Protein 3MDF (pdb70)

B-factor: mean 27.11, std 11.3, range [12.32, 91.03]

Sequence (166 aa):
MATTKRVLYVGGLAEEVDDKVLHAAFIPFGDITDIQIPLDYETEKHRGFAFVEFELAEDAAAAIDNMNESELFGRTIRVNLAKMATTKRVLYVGGLAEEVDDKVLHAAFIPFGDITDIQIPLDYETEKHRGFAFVEFELAEDAAAAIDNMNESELFGRTIRVNLAK

CATH classification: 3.30.70.330

Solvent-accessible surface area: 9531 Å² total; per-residue (Å²): 196,109,35,46,85,81,25,0,1,0,0,4,8,1,98,100,2,63,73,157,40,0,77,70,24,0,83,99,48,17,90,26,68,60,36,111,32,42,111,33,190,143,75,153,103,33,121,10,11,0,26,0,46,0,90,88,46,127,26,0,49,40,0,35,116,98,25,50,114,30,135,25,106,62,126,58,0,32,2,24,29,3,64,242,109,83,112,84,71,45,0,1,0,0,0,8,11,129,91,1,65,73,153,49,0,76,70,20,0,81,99,48,18,101,31,68,75,39,96,35,32,88,45,206,148,76,130,95,33,129,14,10,0,22,0,47,0,91,91,22,129,26,0,57,39,0,35,126,92,28,58,122,29,133,27,126,63,65,53,0,31,8,25,30,3,99

InterPro domains:
  IPR000504 RNA recognition motif domain [PF00076] (8-78)
  IPR000504 RNA recognition motif domain [PS50102] (6-84)
  IPR000504 RNA recognition motif domain [SM00360] (7-80)
  IPR002130 Cyclophilin-type peptidyl-prolyl cis-trans isomerase domain [PF00160] (143-298)
  IPR002130 Cyclophilin-type peptidyl-prolyl cis-trans isomerase domain [PR00153] (160-175)
  IPR002130 Cyclophilin-type peptidyl-prolyl cis-trans isomerase domain [PR00153] (189-201)
  IPR002130 Cyclophilin-type peptidyl-prolyl cis-trans isomerase domain [PR00153] (232-247)
  IPR002130 Cyclophilin-type peptidyl-prolyl cis-trans isomerase domain [PR00153] (247-259)
  IPR002130 Cyclophilin-type peptidyl-prolyl cis-trans isomerase domain [PR00153] (260-275)
  IPR002130 Cyclophilin-type peptidyl-prolyl cis-trans isomerase domain [PS50072] (143-299)
  IPR012677 Nucleotide-binding alpha-beta plait domain superfamily [G3DSA:3.30.70.330] (1-130)
  IPR016304 Peptidyl-prolyl cis-trans isomerase E [PIRSF001475] (1-300)
  IPR020892 Cyclophilin-type peptidyl-prolyl cis-trans isomerase, conserved site [PS00170] (184-201)
  IPR029000 Cyclophilin-like domain superfamily [G3DSA:2.40.100.10] (131-301)
  IPR029000 Cyclophilin-like domain superfamily [SSF50891] (135-300)
  IPR034168 Peptidyl-prolyl cis-trans isomerase E, RNA recognition motif [cd12347] (8-82)
  IPR035979 RNA-binding domain superfamily [SSF54928] (4-88)

GO terms:
  GO:0008143 poly(A) binding (F, IDA)
  GO:0005634 nucleus (C, IDA)
  GO:0003729 mRNA binding (F, IDA)
  GO:0003755 peptidyl-prolyl cis-trans isomerase activity (F, IDA)
  GO:0071007 U2-type catalytic step 2 spliceosome (C, IDA)
  GO:0071013 catalytic step 2 spliceosome (C, IDA)
  GO:0000398 mRNA splicing, via spliceosome (P, IDA)
  GO:0005634 nucleus (C, EXP)
  GO:0003755 peptidyl-prolyl cis-trans isomerase activity (F, EXP)
  GO:0000398 mRNA splicing, via spliceosome (P, IC)
  GO:0045070 positive regulation of viral genome replication (P, IMP)
  GO:0016018 cyclosporin A binding (F, TAS)
  GO:1904813 ficolin-1-rich granule lumen (C, TAS)
  GO:0034774 secretory granule lumen (C, TAS)
  GO:0005576 extracellular region (C, TAS)
  GO:0005654 nucleoplasm (C, TAS)
  GO:0005515 protein binding (F, IPI)
  GO:0016607 nuclear speck (C, IDA)
  GO:0003723 RNA binding (F, TAS)
  GO:0003755 peptidyl-prolyl cis-trans isomerase activity (F, TAS)

Structure (mmCIF, N/CA/C/O backbone):
data_3MDF
#
_entry.id   3MDF
#
_cell.length_a   85.840
_cell.length_b   40.520
_cell.length_c   65.660
_cell.angle_alpha   90.00
_cell.angle_beta   127.06
_cell.angle_gamma   90.00
#
_symmetry.space_group_name_H-M   'C 1 2 1'
#
loop_
_entity.id
_entity.type
_entity.pdbx_description
1 polymer 'Peptidyl-prolyl cis-trans isomerase E'
2 water water
#
loop_
_atom_site.group_PDB
_atom_site.id
_atom_site.type_symbol
_atom_site.label_atom_id
_atom_site.label_alt_id
_atom_site.label_comp_id
_atom_site.label_asym_id
_atom_site.label_entity_id
_atom_site.label_seq_id
_atom_site.pdbx_PDB_ins_code
_atom_site.Cartn_x
_atom_site.Cartn_y
_atom_site.Cartn_z
_atom_site.occupancy
_atom_site.B_iso_or_equiv
_atom_site.auth_seq_id
_atom_site.auth_comp_id
_atom_site.auth_asym_id
_atom_site.auth_atom_id
_atom_site.pdbx_PDB_model_num
ATOM 1 N N . MET A 1 3 ? 30.089 -20.277 3.194 1.00 34.38 1 MET A N 1
ATOM 2 C CA . MET A 1 3 ? 28.626 -20.017 3.328 1.00 35.60 1 MET A CA 1
ATOM 3 C C . MET A 1 3 ? 28.308 -18.710 2.607 1.00 33.22 1 MET A C 1
ATOM 4 O O . MET A 1 3 ? 28.968 -17.700 2.844 1.00 34.83 1 MET A O 1
ATOM 9 N N . ALA A 1 4 ? 27.301 -18.730 1.737 1.00 30.78 2 ALA A N 1
ATOM 10 C CA . ALA A 1 4 ? 26.926 -17.547 0.956 1.00 27.68 2 ALA A CA 1
ATOM 11 C C . ALA A 1 4 ? 25.633 -16.834 1.360 1.00 26.98 2 ALA A C 1
ATOM 12 O O . ALA A 1 4 ? 25.172 -15.932 0.656 1.00 25.12 2 ALA A O 1
ATOM 14 N N . THR A 1 5 ? 25.043 -17.227 2.484 1.00 25.25 3 THR A N 1
ATOM 15 C CA . THR A 1 5 ? 23.809 -16.581 2.936 1.00 25.96 3 THR A CA 1
ATOM 16 C C . THR A 1 5 ? 24.102 -15.145 3.385 1.00 25.14 3 THR A C 1
ATOM 17 O O . THR A 1 5 ? 25.064 -14.894 4.115 1.00 23.91 3 THR A O 1
ATOM 21 N N . THR A 1 6 ? 23.266 -14.211 2.942 1.00 23.99 4 THR A N 1
ATOM 22 C CA . THR A 1 6 ? 23.444 -12.799 3.274 1.00 23.25 4 THR A CA 1
ATOM 23 C C . THR A 1 6 ? 23.303 -12.463 4.754 1.00 22.46 4 THR A C 1
ATOM 24 O O . THR A 1 6 ? 22.528 -13.090 5.475 1.00 21.70 4 THR A O 1
ATOM 28 N N . LYS A 1 7 ? 24.055 -11.456 5.186 1.00 20.05 5 LYS A N 1
ATOM 29 C CA . LYS A 1 7 ? 24.033 -10.984 6.564 1.00 21.00 5 LYS A CA 1
ATOM 30 C C . LYS A 1 7 ? 23.663 -9.499 6.532 1.00 19.43 5 LYS A C 1
ATOM 31 O O . LYS A 1 7 ? 23.874 -8.774 7.507 1.00 20.11 5 LYS A O 1
ATOM 37 N N . ARG A 1 8 ? 23.109 -9.062 5.406 1.00 15.95 6 ARG A N 1
ATOM 38 C CA . ARG A 1 8 ? 22.717 -7.662 5.209 1.00 17.06 6 ARG A CA 1
ATOM 39 C C . ARG A 1 8 ? 21.234 -7.405 5.470 1.00 15.99 6 ARG A C 1
ATOM 40 O O . ARG A 1 8 ? 20.817 -6.254 5.589 1.00 14.87 6 ARG A O 1
ATOM 48 N N . VAL A 1 9 ? 20.438 -8.468 5.551 1.00 15.08 7 VAL A N 1
ATOM 49 C CA . VAL A 1 9 ? 18.997 -8.314 5.765 1.00 15.15 7 VAL A CA 1
ATOM 50 C C . VAL A 1 9 ? 18.583 -8.544 7.216 1.00 14.61 7 VAL A C 1
ATOM 51 O O . VAL A 1 9 ? 18.916 -9.566 7.819 1.00 14.60 7 VAL A O 1
ATOM 55 N N . LEU A 1 10 ? 17.838 -7.588 7.764 1.00 15.11 8 LEU A N 1
ATOM 56 C CA . LEU A 1 10 ? 17.381 -7.669 9.144 1.00 14.92 8 LEU A CA 1
ATOM 57 C C . LEU A 1 10 ? 15.869 -7.813 9.268 1.00 15.98 8 LEU A C 1
ATOM 58 O O . LEU A 1 10 ? 15.115 -7.297 8.448 1.00 16.63 8 LEU A O 1
ATOM 63 N N . TYR A 1 11 ? 15.434 -8.526 10.299 1.00 16.13 9 TYR A N 1
ATOM 64 C CA . TYR A 1 11 ? 14.011 -8.662 10.573 1.00 16.35 9 TYR A CA 1
ATOM 65 C C . TYR A 1 11 ? 13.767 -7.569 11.607 1.00 15.83 9 TYR A C 1
ATOM 66 O O . TYR A 1 11 ? 14.591 -7.370 12.499 1.00 17.27 9 TYR A O 1
ATOM 75 N N . VAL A 1 12 ? 12.661 -6.845 11.475 1.00 16.94 10 VAL A N 1
ATOM 76 C CA . VAL A 1 12 ? 12.327 -5.788 12.428 1.00 16.19 10 VAL A CA 1
ATOM 77 C C . VAL A 1 12 ? 10.871 -5.991 12.816 1.00 15.75 10 VAL A C 1
ATOM 78 O O . VAL A 1 12 ? 9.979 -5.829 11.988 1.00 15.90 10 VAL A O 1
ATOM 82 N N . GLY A 1 13 ? 10.632 -6.354 14.073 1.00 16.27 11 GLY A N 1
ATOM 83 C CA . GLY A 1 13 ? 9.269 -6.591 14.517 1.00 16.40 11 GLY A CA 1
ATOM 84 C C . GLY A 1 13 ? 8.807 -5.670 15.629 1.00 16.96 11 GLY A C 1
ATOM 85 O O . GLY A 1 13 ? 9.597 -4.905 16.180 1.00 18.51 11 GLY A O 1
ATOM 86 N N . GLY A 1 14 ? 7.519 -5.746 15.956 1.00 17.99 12 GLY A N 1
ATOM 87 C CA . GLY A 1 14 ? 6.963 -4.912 17.007 1.00 17.91 12 GLY A CA 1
ATOM 88 C C . GLY A 1 14 ? 6.706 -3.496 16.523 1.00 18.44 12 GLY A C 1
ATOM 89 O O . GLY A 1 14 ? 6.836 -2.540 17.287 1.00 19.24 12 GLY A O 1
ATOM 90 N N . LEU A 1 15 ? 6.332 -3.360 15.254 1.00 17.40 13 LEU A N 1
ATOM 91 C CA . LEU A 1 15 ? 6.074 -2.047 14.673 1.00 17.02 13 LEU A CA 1
ATOM 92 C C . LEU A 1 15 ? 4.662 -1.541 14.915 1.00 16.65 13 LEU A C 1
ATOM 93 O O . LEU A 1 15 ? 3.684 -2.218 14.606 1.00 16.34 13 LEU A O 1
ATOM 98 N N . ALA A 1 16 ? 4.569 -0.335 15.462 1.00 17.28 14 ALA A N 1
ATOM 99 C CA . ALA A 1 16 ? 3.286 0.290 15.723 1.00 18.59 14 ALA A CA 1
ATOM 100 C C . ALA A 1 16 ? 2.640 0.591 14.377 1.00 19.71 14 ALA A C 1
ATOM 101 O O . ALA A 1 16 ? 3.317 0.662 13.352 1.00 19.43 14 ALA A O 1
ATOM 103 N N . GLU A 1 17 ? 1.327 0.773 14.384 1.00 21.91 15 GLU A N 1
ATOM 104 C CA . GLU A 1 17 ? 0.583 1.057 13.164 1.00 23.42 15 GLU A CA 1
ATOM 105 C C . GLU A 1 17 ? 1.090 2.279 12.387 1.00 22.92 15 GLU A C 1
ATOM 106 O O . GLU A 1 17 ? 1.084 2.277 11.158 1.00 22.15 15 GLU A O 1
ATOM 112 N N . GLU A 1 18 ? 1.536 3.312 13.098 1.00 23.49 16 GLU A N 1
ATOM 113 C CA . GLU A 1 18 ? 2.013 4.537 12.450 1.00 25.02 16 GLU A CA 1
ATOM 114 C C . GLU A 1 18 ? 3.355 4.397 11.734 1.00 24.13 16 GLU A C 1
ATOM 115 O O . GLU A 1 18 ? 3.727 5.262 10.942 1.00 23.98 16 GLU A O 1
ATOM 121 N N . VAL A 1 19 ? 4.083 3.319 12.013 1.00 22.56 17 VAL A N 1
ATOM 122 C CA . VAL A 1 19 ? 5.379 3.107 11.376 1.00 21.86 17 VAL A CA 1
ATOM 123 C C . VAL A 1 19 ? 5.223 2.659 9.924 1.00 21.99 17 VAL A C 1
ATOM 124 O O . VAL A 1 19 ? 4.423 1.777 9.625 1.00 22.51 17 VAL A O 1
ATOM 128 N N . ASP A 1 20 ? 5.969 3.287 9.017 1.00 20.64 18 ASP A N 1
ATOM 129 C CA . ASP A 1 20 ? 5.926 2.908 7.604 1.00 20.04 18 ASP A CA 1
ATOM 130 C C . ASP A 1 20 ? 7.349 2.916 7.058 1.00 18.28 18 ASP A C 1
ATOM 131 O O . ASP A 1 20 ? 8.299 3.141 7.813 1.00 16.32 18 ASP A O 1
ATOM 136 N N . ASP A 1 21 ? 7.507 2.666 5.762 1.00 18.84 19 ASP A N 1
ATOM 137 C CA . ASP A 1 21 ? 8.848 2.612 5.161 1.00 20.48 19 ASP A CA 1
ATOM 138 C C . ASP A 1 21 ? 9.690 3.871 5.345 1.00 18.48 19 ASP A C 1
ATOM 139 O O . ASP A 1 21 ? 10.917 3.793 5.389 1.00 19.67 19 ASP A O 1
ATOM 144 N N . LYS A 1 22 ? 9.030 5.020 5.466 1.00 18.31 20 LYS A N 1
ATOM 145 C CA . LYS A 1 22 ? 9.726 6.293 5.662 1.00 18.89 20 LYS A CA 1
ATOM 146 C C . LYS A 1 22 ? 10.303 6.366 7.067 1.00 16.74 20 LYS A C 1
ATOM 147 O O . LYS A 1 22 ? 11.427 6.816 7.269 1.00 16.95 20 LYS A O 1
ATOM 153 N N . VAL A 1 23 ? 9.503 5.944 8.037 1.00 15.91 21 VAL A N 1
ATOM 154 C CA . VAL A 1 23 ? 9.920 5.936 9.432 1.00 15.75 21 VAL A CA 1
ATOM 155 C C . VAL A 1 23 ? 11.096 4.982 9.606 1.00 16.75 21 VAL A C 1
ATOM 156 O O . VAL A 1 23 ? 12.065 5.287 10.302 1.00 15.37 21 VAL A O 1
ATOM 160 N N . LEU A 1 24 ? 11.001 3.821 8.969 1.00 16.32 22 LEU A N 1
ATOM 161 C CA . LEU A 1 24 ? 12.065 2.831 9.063 1.00 16.43 22 LEU A CA 1
ATOM 162 C C . LEU A 1 24 ? 13.363 3.336 8.443 1.00 15.67 22 LEU A C 1
ATOM 163 O O . LEU A 1 24 ? 14.436 3.149 9.008 1.00 15.39 22 LEU A O 1
ATOM 168 N N . HIS A 1 25 ? 13.260 3.983 7.288 1.00 16.64 23 HIS A N 1
ATOM 169 C CA . HIS A 1 25 ? 14.436 4.516 6.607 1.00 17.38 23 HIS A CA 1
ATOM 170 C C . HIS A 1 25 ? 15.142 5.505 7.534 1.00 17.37 23 HIS A C 1
ATOM 171 O O . HIS A 1 25 ? 16.358 5.439 7.736 1.00 15.85 23 HIS A O 1
ATOM 178 N N . ALA A 1 26 ? 14.366 6.414 8.112 1.00 17.75 24 ALA A N 1
ATOM 179 C CA . ALA A 1 26 ? 14.911 7.427 9.010 1.00 17.19 24 ALA A CA 1
ATOM 180 C C . ALA A 1 26 ? 15.519 6.848 10.288 1.00 18.02 24 ALA A C 1
ATOM 181 O O . ALA A 1 26 ? 16.524 7.349 10.784 1.00 15.58 24 ALA A O 1
ATOM 183 N N . ALA A 1 27 ? 14.917 5.786 10.814 1.00 15.93 25 ALA A N 1
ATOM 184 C CA . ALA A 1 27 ? 15.405 5.181 12.047 1.00 17.40 25 ALA A CA 1
ATOM 185 C C . ALA A 1 27 ? 16.658 4.326 11.864 1.00 17.64 25 ALA A C 1
ATOM 186 O O . ALA A 1 27 ? 17.479 4.213 12.773 1.00 14.40 25 ALA A O 1
ATOM 188 N N . PHE A 1 28 ? 16.814 3.728 10.687 1.00 17.05 26 PHE A N 1
ATOM 189 C CA . PHE A 1 28 ? 17.979 2.887 10.451 1.00 17.51 26 PHE A CA 1
ATOM 190 C C . PHE A 1 28 ? 19.121 3.480 9.635 1.00 17.78 26 PHE A C 1
ATOM 191 O O . PHE A 1 28 ? 20.228 2.952 9.661 1.00 18.50 26 PHE A O 1
ATOM 199 N N . ILE A 1 29 ? 18.873 4.565 8.911 1.00 17.28 27 ILE A N 1
ATOM 200 C CA . ILE A 1 29 ? 19.940 5.159 8.105 1.00 17.94 27 ILE A CA 1
ATOM 201 C C . ILE A 1 29 ? 21.150 5.683 8.894 1.00 18.18 27 ILE A C 1
ATOM 202 O O . ILE A 1 29 ? 22.230 5.873 8.328 1.00 17.58 27 ILE A O 1
ATOM 207 N N . PRO A 1 30 ? 20.982 5.935 10.201 1.00 18.50 28 PRO A N 1
ATOM 208 C CA . PRO A 1 30 ? 22.136 6.427 10.955 1.00 18.39 28 PRO A CA 1
ATOM 209 C C . PRO A 1 30 ? 23.259 5.389 11.019 1.00 20.95 28 PRO A C 1
ATOM 210 O O . PRO A 1 30 ? 24.422 5.727 11.245 1.00 20.27 28 PRO A O 1
ATOM 214 N N . PHE A 1 31 ? 22.909 4.126 10.806 1.00 19.33 29 PHE A N 1
ATOM 215 C CA . PHE A 1 31 ? 23.884 3.043 10.861 1.00 20.45 29 PHE A CA 1
ATOM 216 C C . PHE A 1 31 ? 24.577 2.771 9.527 1.00 20.32 29 PHE A C 1
ATOM 217 O O . PHE A 1 31 ? 25.616 2.111 9.486 1.00 20.62 29 PHE A O 1
ATOM 225 N N . GLY A 1 32 ? 24.008 3.281 8.440 1.00 19.19 30 GLY A N 1
ATOM 226 C CA . GLY A 1 32 ? 24.611 3.074 7.136 1.00 18.31 30 GLY A CA 1
ATOM 227 C C . GLY A 1 32 ? 23.583 3.117 6.027 1.00 17.90 30 GLY A C 1
ATOM 228 O O . GLY A 1 32 ? 22.384 3.079 6.296 1.00 17.00 30 GLY A O 1
ATOM 229 N N . ASP A 1 33 ? 24.042 3.191 4.781 1.00 17.53 31 ASP A N 1
ATOM 230 C CA . ASP A 1 33 ? 23.121 3.235 3.653 1.00 18.07 31 ASP A CA 1
ATOM 231 C C . ASP A 1 33 ? 22.267 1.976 3.562 1.00 17.09 31 ASP A C 1
ATOM 232 O O . ASP A 1 33 ? 22.718 0.866 3.854 1.00 16.36 31 ASP A O 1
ATOM 237 N N . ILE A 1 34 ? 21.022 2.165 3.143 1.00 16.30 32 ILE A N 1
ATOM 238 C CA . ILE A 1 34 ? 20.069 1.072 3.028 1.00 17.16 32 ILE A CA 1
ATOM 239 C C . ILE A 1 34 ? 19.675 0.880 1.569 1.00 16.62 32 ILE A C 1
ATOM 240 O O . ILE A 1 34 ? 19.450 1.852 0.848 1.00 16.54 32 ILE A O 1
ATOM 245 N N . THR A 1 35 ? 19.603 -0.374 1.136 1.00 15.88 33 THR A N 1
ATOM 246 C CA . THR A 1 35 ? 19.252 -0.684 -0.245 1.00 19.11 33 THR A CA 1
ATOM 247 C C . THR A 1 35 ? 17.786 -1.048 -0.454 1.00 18.95 33 THR A C 1
ATOM 248 O O . THR A 1 35 ? 17.235 -0.813 -1.533 1.00 20.24 33 THR A O 1
ATOM 252 N N . ASP A 1 36 ? 17.148 -1.612 0.564 1.00 19.79 34 ASP A N 1
ATOM 253 C CA . ASP A 1 36 ? 15.747 -1.986 0.423 1.00 19.32 34 ASP A CA 1
ATOM 254 C C . ASP A 1 36 ? 14.988 -2.101 1.740 1.00 19.06 34 ASP A C 1
ATOM 255 O O . ASP A 1 36 ? 15.558 -2.414 2.783 1.00 17.71 34 ASP A O 1
ATOM 260 N N . ILE A 1 37 ? 13.691 -1.824 1.684 1.00 17.38 35 ILE A N 1
ATOM 261 C CA . ILE A 1 37 ? 12.833 -1.914 2.859 1.00 17.85 35 ILE A CA 1
ATOM 262 C C . ILE A 1 37 ? 11.518 -2.530 2.406 1.00 20.23 35 ILE A C 1
ATOM 263 O O . ILE A 1 37 ? 10.826 -1.973 1.568 1.00 20.53 35 ILE A O 1
ATOM 268 N N . GLN A 1 38 ? 11.187 -3.690 2.955 1.00 20.99 36 GLN A N 1
ATOM 269 C CA . GLN A 1 38 ? 9.956 -4.379 2.593 1.00 23.18 36 GLN A CA 1
ATOM 270 C C . GLN A 1 38 ? 9.008 -4.500 3.770 1.00 21.36 36 GLN A C 1
ATOM 271 O O . GLN A 1 38 ? 9.417 -4.914 4.847 1.00 22.51 36 GLN A O 1
ATOM 277 N N . ILE A 1 39 ? 7.741 -4.162 3.553 1.00 22.77 37 ILE A N 1
ATOM 278 C CA . ILE A 1 39 ? 6.742 -4.249 4.609 1.00 23.07 37 ILE A CA 1
ATOM 279 C C . ILE A 1 39 ? 5.529 -5.014 4.105 1.00 25.59 37 ILE A C 1
ATOM 280 O O . ILE A 1 39 ? 4.747 -4.493 3.300 1.00 26.97 37 ILE A O 1
ATOM 285 N N . PRO A 1 40 ? 5.362 -6.265 4.544 1.00 28.18 38 PRO A N 1
ATOM 286 C CA . PRO A 1 40 ? 4.210 -7.052 4.105 1.00 30.73 38 PRO A CA 1
ATOM 287 C C . PRO A 1 40 ? 2.909 -6.375 4.504 1.00 32.38 38 PRO A C 1
ATOM 288 O O . PRO A 1 40 ? 2.766 -5.893 5.631 1.00 33.22 38 PRO A O 1
ATOM 292 N N . LEU A 1 41 ? 1.953 -6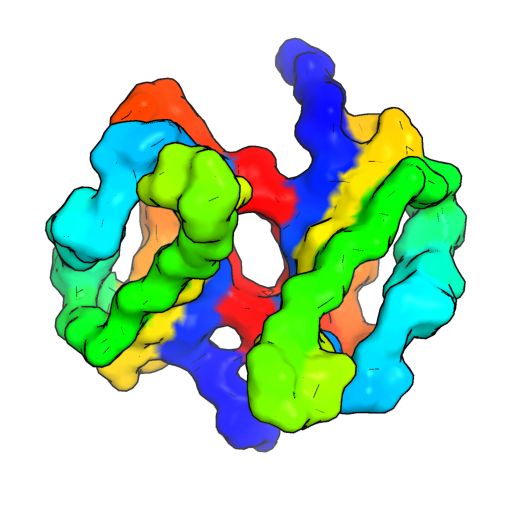.342 3.585 1.00 34.29 39 LEU A N 1
ATOM 293 C CA . LEU A 1 41 ? 0.685 -5.687 3.876 1.00 37.25 39 LEU A CA 1
ATOM 294 C C . LEU A 1 41 ? -0.499 -6.632 3.841 1.00 38.92 39 LEU A C 1
ATOM 295 O O . LEU A 1 41 ? -0.451 -7.684 3.217 1.00 37.93 39 LEU A O 1
ATOM 300 N N . ASP A 1 42 ? -1.567 -6.240 4.526 1.00 40.88 40 ASP A N 1
ATOM 301 C CA . ASP A 1 42 ? -2.816 -6.997 4.517 1.00 43.20 40 ASP A CA 1
ATOM 302 C C . ASP A 1 42 ? -3.717 -6.080 3.701 1.00 44.25 40 ASP A C 1
ATOM 303 O O . ASP A 1 42 ? -4.133 -5.025 4.183 1.00 44.58 40 ASP A O 1
ATOM 308 N N . TYR A 1 43 ? -4.001 -6.474 2.461 1.00 46.97 41 TYR A N 1
ATOM 309 C CA . TYR A 1 43 ? -4.815 -5.650 1.570 1.00 49.15 41 TYR A CA 1
ATOM 310 C C . TYR A 1 43 ? -6.269 -5.491 1.995 1.00 49.85 41 TYR A C 1
ATOM 311 O O . TYR A 1 43 ? -6.955 -4.594 1.505 1.00 50.39 41 TYR A O 1
ATOM 320 N N . GLU A 1 44 ? -6.746 -6.346 2.898 1.00 50.12 42 GLU A N 1
ATOM 321 C CA . GLU A 1 44 ? -8.125 -6.238 3.378 1.00 50.70 42 GLU A CA 1
ATOM 322 C C . GLU A 1 44 ? -8.231 -5.060 4.345 1.00 50.26 42 GLU A C 1
ATOM 323 O O . GLU A 1 44 ? -9.272 -4.400 4.426 1.00 50.62 42 GLU A O 1
ATOM 329 N N . THR A 1 45 ? -7.152 -4.812 5.083 1.00 49.64 43 THR A N 1
ATOM 330 C CA . THR A 1 45 ? -7.095 -3.729 6.061 1.00 48.48 43 THR A CA 1
ATOM 331 C C . THR A 1 45 ? -6.302 -2.530 5.543 1.00 47.70 43 THR A C 1
ATOM 332 O O . THR A 1 45 ? -6.586 -1.389 5.910 1.00 48.16 43 THR A O 1
ATOM 336 N N . GLU A 1 46 ? -5.326 -2.812 4.680 1.00 46.40 44 GLU A N 1
ATOM 337 C CA . GLU A 1 46 ? -4.457 -1.804 4.076 1.00 45.16 44 GLU A CA 1
ATOM 338 C C . GLU A 1 46 ? -3.347 -1.412 5.040 1.00 43.47 44 GLU A C 1
ATOM 339 O O . GLU A 1 46 ? -2.634 -0.433 4.815 1.00 44.34 44 GLU A O 1
ATOM 345 N N . LYS A 1 47 ? -3.216 -2.170 6.123 1.00 39.89 45 LYS A N 1
ATOM 346 C CA . LYS A 1 47 ? -2.200 -1.905 7.134 1.00 35.26 45 LYS A CA 1
ATOM 347 C C . LYS A 1 47 ? -1.168 -3.016 7.147 1.00 31.84 45 LYS A C 1
ATOM 348 O O . LYS A 1 47 ? -1.446 -4.123 6.692 1.00 30.36 45 LYS A O 1
ATOM 354 N N . HIS A 1 48 ? 0.023 -2.727 7.663 1.00 28.26 46 HIS A N 1
ATOM 355 C CA . HIS A 1 48 ? 1.069 -3.744 7.726 1.00 25.72 46 HIS A CA 1
ATOM 356 C C . HIS A 1 48 ? 0.780 -4.719 8.862 1.00 25.64 46 HIS A C 1
ATOM 357 O O . HIS A 1 48 ? -0.092 -4.465 9.695 1.00 24.45 46 HIS A O 1
ATOM 364 N N . ARG A 1 49 ? 1.518 -5.826 8.901 1.00 23.62 47 ARG A N 1
ATOM 365 C CA . ARG A 1 49 ? 1.307 -6.854 9.917 1.00 23.46 47 ARG A CA 1
ATOM 366 C C . ARG A 1 49 ? 2.199 -6.761 11.154 1.00 22.26 47 ARG A C 1
ATOM 367 O O . ARG A 1 49 ? 2.308 -7.718 11.922 1.00 22.72 47 ARG A O 1
ATOM 375 N N . GLY A 1 50 ? 2.835 -5.611 11.349 1.00 20.19 48 GLY A N 1
ATOM 376 C CA . GLY A 1 50 ? 3.684 -5.432 12.514 1.00 18.13 48 GLY A CA 1
ATOM 377 C C . GLY A 1 50 ? 5.167 -5.741 12.356 1.00 18.20 48 GLY A C 1
ATOM 378 O O . GLY A 1 50 ? 5.912 -5.677 13.331 1.00 18.21 48 GLY A O 1
ATOM 379 N N . PHE A 1 51 ? 5.610 -6.070 11.148 1.00 17.79 49 PHE A N 1
ATOM 380 C CA . PHE A 1 51 ? 7.026 -6.363 10.937 1.00 16.77 49 PHE A CA 1
ATOM 381 C C . PHE A 1 51 ? 7.498 -5.961 9.542 1.00 16.39 49 PHE A C 1
ATOM 382 O O . PHE A 1 51 ? 6.691 -5.675 8.664 1.00 17.55 49 PHE A O 1
ATOM 390 N N . ALA A 1 52 ? 8.815 -5.937 9.352 1.00 14.53 50 ALA A N 1
ATOM 391 C CA . ALA A 1 52 ? 9.406 -5.568 8.068 1.00 15.13 50 ALA A CA 1
ATOM 392 C C . ALA A 1 52 ? 10.816 -6.120 7.952 1.00 15.37 50 ALA A C 1
ATOM 393 O O . ALA A 1 52 ? 11.375 -6.633 8.917 1.00 14.01 50 ALA A O 1
ATOM 395 N N . PHE A 1 53 ? 11.386 -6.003 6.760 1.00 17.22 51 PHE A N 1
ATOM 396 C CA . PHE A 1 53 ? 12.751 -6.454 6.524 1.00 16.79 51 PHE A CA 1
ATOM 397 C C . PHE A 1 53 ? 13.541 -5.273 5.992 1.00 16.09 51 PHE A C 1
ATOM 398 O O . PHE A 1 53 ? 13.136 -4.634 5.029 1.00 16.81 51 PHE A O 1
ATOM 406 N N . VAL A 1 54 ? 14.671 -4.986 6.623 1.00 15.47 52 VAL A N 1
ATOM 407 C CA . VAL A 1 54 ? 15.498 -3.869 6.194 1.00 15.66 52 VAL A CA 1
ATOM 408 C C . VAL A 1 54 ? 16.835 -4.408 5.728 1.00 15.33 52 VAL A C 1
ATOM 409 O O . VAL A 1 54 ? 17.509 -5.117 6.469 1.00 15.30 52 VAL A O 1
ATOM 413 N N . GLU A 1 55 ? 17.209 -4.072 4.501 1.00 15.48 53 GLU A N 1
ATOM 414 C CA . GLU A 1 55 ? 18.457 -4.554 3.937 1.00 16.25 53 GLU A CA 1
ATOM 415 C C . GLU A 1 55 ? 19.496 -3.448 3.857 1.00 16.20 53 GLU A C 1
ATOM 416 O O . GLU A 1 55 ? 19.280 -2.426 3.201 1.00 16.10 53 GLU A O 1
ATOM 422 N N . PHE A 1 56 ? 20.618 -3.645 4.539 1.00 14.60 54 PHE A N 1
ATOM 423 C CA . PHE A 1 56 ? 21.704 -2.677 4.512 1.00 15.56 54 PHE A CA 1
ATOM 424 C C . PHE A 1 56 ? 22.644 -2.962 3.356 1.00 16.18 54 PHE A C 1
ATOM 425 O O . PHE A 1 56 ? 22.694 -4.083 2.853 1.00 17.04 54 PHE A O 1
ATOM 433 N N . GLU A 1 57 ? 23.397 -1.944 2.942 1.00 15.62 55 GLU A N 1
ATOM 434 C CA . GLU A 1 57 ? 24.377 -2.107 1.866 1.00 17.94 55 GLU A CA 1
ATOM 435 C C . GLU A 1 57 ? 25.523 -2.955 2.398 1.00 17.03 55 GLU A C 1
ATOM 436 O O . GLU A 1 57 ? 26.011 -3.851 1.729 1.00 17.50 55 GLU A O 1
ATOM 442 N N . LEU A 1 58 ? 25.938 -2.660 3.622 1.00 16.53 56 LEU A N 1
ATOM 443 C CA . LEU A 1 58 ? 27.045 -3.386 4.246 1.00 18.60 56 LEU A CA 1
ATOM 444 C C . LEU A 1 58 ? 26.595 -4.246 5.409 1.00 18.15 56 LEU A C 1
ATOM 445 O O . LEU A 1 58 ? 25.767 -3.825 6.225 1.00 18.18 56 LEU A O 1
ATOM 450 N N . ALA A 1 59 ? 27.164 -5.444 5.503 1.00 18.63 57 ALA A N 1
ATOM 451 C CA . ALA A 1 59 ? 26.821 -6.365 6.589 1.00 16.88 57 ALA A CA 1
ATOM 452 C C . ALA A 1 59 ? 27.284 -5.813 7.928 1.00 18.09 57 ALA A C 1
ATOM 453 O O . ALA A 1 59 ? 26.631 -6.029 8.942 1.00 17.47 57 ALA A O 1
ATOM 455 N N . GLU A 1 60 ? 28.413 -5.108 7.929 1.00 18.75 58 G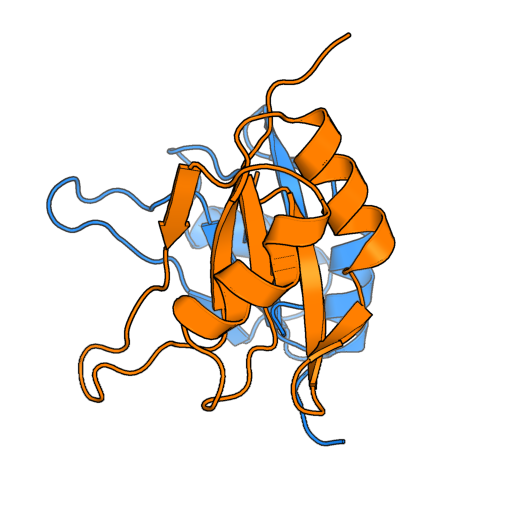LU A N 1
ATOM 456 C CA . GLU A 1 60 ? 28.940 -4.525 9.162 1.00 20.79 58 GLU A CA 1
ATOM 457 C C . GLU A 1 60 ? 27.975 -3.497 9.740 1.00 20.42 58 GLU A C 1
ATOM 458 O O . GLU A 1 60 ? 27.836 -3.381 10.954 1.00 20.16 58 GLU A O 1
ATOM 464 N N . ASP A 1 61 ? 27.308 -2.761 8.860 1.00 18.48 59 ASP A N 1
ATOM 465 C CA . ASP A 1 61 ? 26.347 -1.761 9.295 1.00 19.55 59 ASP A CA 1
ATOM 466 C C . ASP A 1 61 ? 25.086 -2.439 9.832 1.00 18.28 59 ASP A C 1
ATOM 467 O O . ASP A 1 61 ? 24.476 -1.977 10.801 1.00 19.28 59 ASP A O 1
ATOM 472 N N . ALA A 1 62 ? 24.694 -3.535 9.192 1.00 18.20 60 ALA A N 1
ATOM 473 C CA . ALA A 1 62 ? 23.518 -4.291 9.622 1.00 18.32 60 ALA A CA 1
ATOM 474 C C . ALA A 1 62 ? 23.787 -4.811 11.031 1.00 17.99 60 ALA A C 1
ATOM 475 O O . ALA A 1 62 ? 22.898 -4.835 11.877 1.00 17.18 60 ALA A O 1
ATOM 477 N N . ALA A 1 63 ? 25.032 -5.211 11.274 1.00 18.46 61 ALA A N 1
ATOM 478 C CA . ALA A 1 63 ? 25.440 -5.723 12.577 1.00 19.85 61 ALA A CA 1
ATOM 479 C C . ALA A 1 63 ? 25.353 -4.657 13.670 1.00 20.45 61 ALA A C 1
ATOM 480 O O . ALA A 1 63 ? 24.889 -4.934 14.778 1.00 20.78 61 ALA A O 1
ATOM 482 N N . ALA A 1 64 ? 25.816 -3.447 13.363 1.00 20.00 62 ALA A N 1
ATOM 483 C CA . ALA A 1 64 ? 25.777 -2.352 14.323 1.00 20.48 62 ALA A CA 1
ATOM 484 C C . ALA A 1 64 ? 24.330 -1.985 14.628 1.00 21.49 62 ALA A C 1
ATOM 485 O O . ALA A 1 64 ? 23.987 -1.644 15.762 1.00 20.72 62 ALA A O 1
ATOM 487 N N . ALA A 1 65 ? 23.480 -2.058 13.611 1.00 20.30 63 ALA A N 1
ATOM 488 C CA . ALA A 1 65 ? 22.071 -1.743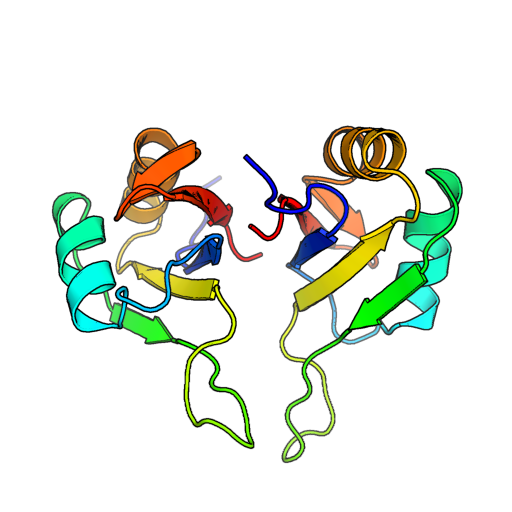 13.785 1.00 21.90 63 ALA A CA 1
ATOM 489 C C . ALA A 1 65 ? 21.384 -2.733 14.720 1.00 21.77 63 ALA A C 1
ATOM 490 O O . ALA A 1 65 ? 20.583 -2.343 15.575 1.00 20.27 63 ALA A O 1
ATOM 492 N N . ILE A 1 66 ? 21.694 -4.016 14.560 1.00 21.91 64 ILE A N 1
ATOM 493 C CA . ILE A 1 66 ? 21.114 -5.052 15.422 1.00 23.67 64 ILE A CA 1
ATOM 494 C C . ILE A 1 66 ? 21.459 -4.774 16.879 1.00 25.87 64 ILE A C 1
ATOM 495 O O . ILE A 1 66 ? 20.602 -4.843 17.755 1.00 25.93 64 ILE A O 1
ATOM 500 N N . ASP A 1 67 ? 22.730 -4.471 17.126 1.00 27.78 65 ASP A N 1
ATOM 501 C CA . ASP A 1 67 ? 23.212 -4.215 18.482 1.00 30.20 65 ASP A CA 1
ATOM 502 C C . ASP A 1 67 ? 22.568 -3.013 19.169 1.00 29.98 65 ASP A C 1
ATOM 503 O O . ASP A 1 67 ? 22.249 -3.070 20.355 1.00 30.70 65 ASP A O 1
ATOM 508 N N . ASN A 1 68 ? 22.384 -1.928 18.424 1.00 29.16 66 ASN A N 1
ATOM 509 C CA . ASN A 1 68 ? 21.809 -0.712 18.985 1.00 28.16 66 ASN A CA 1
ATOM 510 C C . ASN A 1 68 ? 20.293 -0.572 18.890 1.00 27.18 66 ASN A C 1
ATOM 511 O O . ASN A 1 68 ? 19.699 0.168 19.669 1.00 28.12 66 ASN A O 1
ATOM 516 N N . MET A 1 69 ? 19.661 -1.274 17.954 1.00 24.47 67 MET A N 1
ATOM 517 C CA . MET A 1 69 ? 18.217 -1.152 17.793 1.00 22.64 67 MET A CA 1
ATOM 518 C C . MET A 1 69 ? 17.362 -2.257 18.415 1.00 21.85 67 MET A C 1
ATOM 519 O O . MET A 1 69 ? 16.191 -2.029 18.705 1.00 20.81 67 MET A O 1
ATOM 524 N N . ASN A 1 70 ? 17.924 -3.449 18.610 1.00 21.75 68 ASN A N 1
ATOM 525 C CA . ASN A 1 70 ? 17.157 -4.540 19.213 1.00 22.41 68 ASN A CA 1
ATOM 526 C C . ASN A 1 70 ? 16.688 -4.093 20.596 1.00 23.68 68 ASN A C 1
ATOM 527 O O . ASN A 1 70 ? 17.486 -3.615 21.400 1.00 22.87 68 ASN A O 1
ATOM 532 N N . GLU A 1 71 ? 15.393 -4.243 20.855 1.00 24.23 69 GLU A N 1
ATOM 533 C CA . GLU A 1 71 ? 14.791 -3.863 22.129 1.00 26.61 69 GLU A CA 1
ATOM 534 C C . GLU A 1 71 ? 14.781 -2.362 22.383 1.00 26.56 69 GLU A C 1
ATOM 535 O O . GLU A 1 71 ? 14.600 -1.922 23.523 1.00 25.49 69 GLU A O 1
ATOM 541 N N . SER A 1 72 ? 14.987 -1.574 21.332 1.00 25.38 70 SER A N 1
ATOM 542 C CA . SER A 1 72 ? 14.961 -0.125 21.475 1.00 25.02 70 SER A CA 1
ATOM 543 C C . SER A 1 72 ? 13.506 0.297 21.312 1.00 25.02 70 SER A C 1
ATOM 544 O O . SER A 1 72 ? 12.651 -0.533 21.002 1.00 23.82 70 SER A O 1
ATOM 547 N N . GLU A 1 73 ? 13.228 1.580 21.512 1.00 26.83 71 GLU A N 1
ATOM 548 C CA . GLU A 1 73 ? 11.867 2.092 21.394 1.00 28.02 71 GLU A CA 1
ATOM 549 C C . GLU A 1 73 ? 11.632 2.837 20.084 1.00 28.26 71 GLU A C 1
ATOM 550 O O . GLU A 1 73 ? 12.463 3.633 19.645 1.00 29.24 71 GLU A O 1
ATOM 556 N N . LEU A 1 74 ? 10.489 2.568 19.467 1.00 27.54 72 LEU A N 1
ATOM 557 C CA . LEU A 1 74 ? 10.106 3.216 18.222 1.00 27.94 72 LEU A CA 1
ATOM 558 C C . LEU A 1 74 ? 8.606 3.480 18.296 1.00 28.16 72 LEU A C 1
ATOM 559 O O . LEU A 1 74 ? 7.808 2.555 18.441 1.00 27.79 72 LEU A O 1
ATOM 564 N N . PHE A 1 75 ? 8.226 4.751 18.221 1.00 27.68 73 PHE A N 1
ATOM 565 C CA . PHE A 1 75 ? 6.823 5.125 18.298 1.00 27.93 73 PHE A CA 1
ATOM 566 C C . PHE A 1 75 ? 6.173 4.628 19.587 1.00 28.09 73 PHE A C 1
ATOM 567 O O . PHE A 1 75 ? 5.039 4.156 19.577 1.00 28.11 73 PHE A O 1
ATOM 575 N N . GLY A 1 76 ? 6.908 4.722 20.692 1.00 28.74 74 GLY A N 1
ATOM 576 C CA . GLY A 1 76 ? 6.369 4.320 21.980 1.00 30.09 74 GLY A CA 1
ATOM 577 C C . GLY A 1 76 ? 6.469 2.870 22.412 1.00 31.21 74 GLY A C 1
ATOM 578 O O . GLY A 1 76 ? 6.165 2.558 23.562 1.00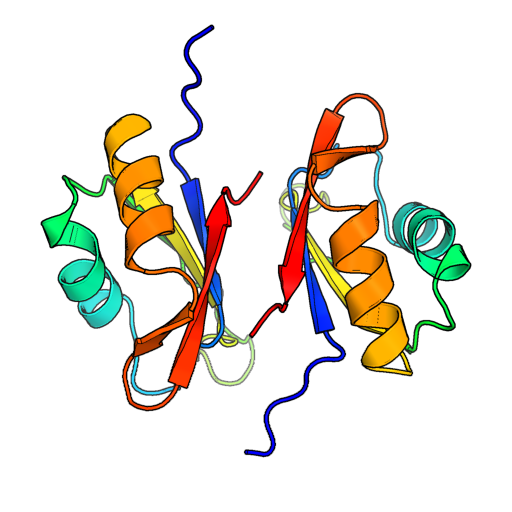 33.14 74 GLY A O 1
ATOM 579 N N . ARG A 1 77 ? 6.885 1.974 21.525 1.00 30.20 75 ARG A N 1
ATOM 580 C CA . ARG A 1 77 ? 6.983 0.572 21.912 1.00 29.83 75 ARG A CA 1
ATOM 581 C C . ARG A 1 77 ? 8.312 -0.075 21.547 1.00 28.41 75 ARG A C 1
ATOM 582 O O . ARG A 1 77 ? 9.057 0.425 20.706 1.00 26.39 75 ARG A O 1
ATOM 590 N N . THR A 1 78 ? 8.587 -1.203 22.191 1.00 27.74 76 THR A N 1
ATOM 591 C CA . THR A 1 78 ? 9.821 -1.950 21.987 1.00 26.32 76 THR A CA 1
ATOM 592 C C . THR A 1 78 ? 9.817 -2.731 20.682 1.00 23.91 76 THR A C 1
ATOM 593 O O . THR A 1 78 ? 8.837 -3.391 20.346 1.00 25.94 76 THR A O 1
ATOM 597 N N . ILE A 1 79 ? 10.920 -2.655 19.947 1.00 22.06 77 ILE A N 1
ATOM 598 C CA . ILE A 1 79 ? 11.029 -3.385 18.697 1.00 19.15 77 ILE A CA 1
ATOM 599 C C . ILE A 1 79 ? 12.047 -4.515 18.822 1.00 17.30 77 ILE A C 1
ATOM 600 O O . ILE A 1 79 ? 12.892 -4.511 19.720 1.00 18.06 77 ILE A O 1
ATOM 605 N N . ARG A 1 80 ? 11.948 -5.479 17.914 1.00 17.34 78 ARG A N 1
ATOM 606 C CA . ARG A 1 80 ? 12.835 -6.637 17.885 1.00 18.39 78 ARG A CA 1
ATOM 607 C C . ARG A 1 80 ? 13.615 -6.588 16.583 1.00 17.94 78 ARG A C 1
ATOM 608 O O . ARG A 1 80 ? 13.026 -6.455 15.511 1.00 18.41 78 ARG A O 1
ATOM 616 N N . VAL A 1 81 ? 14.934 -6.705 16.676 1.00 16.84 79 VAL A N 1
ATOM 617 C CA . VAL A 1 81 ? 15.785 -6.654 15.493 1.00 16.81 79 VAL A CA 1
ATOM 618 C C . VAL A 1 81 ? 16.827 -7.776 15.501 1.00 16.89 79 VAL A C 1
ATOM 619 O O . VAL A 1 81 ? 17.522 -7.982 16.495 1.00 18.56 79 VAL A O 1
ATOM 623 N N . ASN A 1 82 ? 16.934 -8.491 14.384 1.00 16.28 80 ASN A N 1
ATOM 624 C CA . ASN A 1 82 ? 17.895 -9.583 14.262 1.00 17.71 80 ASN A CA 1
ATOM 625 C C . ASN A 1 82 ? 18.108 -9.941 12.794 1.00 16.44 80 ASN A C 1
ATOM 626 O O . ASN A 1 82 ? 17.367 -9.479 11.930 1.00 17.01 80 ASN A O 1
ATOM 631 N N . LEU A 1 83 ? 19.131 -10.739 12.504 1.00 15.74 81 LEU A N 1
ATOM 632 C CA . LEU A 1 83 ? 19.373 -11.162 11.132 1.00 16.64 81 LEU A CA 1
ATOM 633 C C . LEU A 1 83 ? 18.118 -11.899 10.698 1.00 16.64 81 LEU A C 1
ATOM 634 O O . LEU A 1 83 ? 17.558 -12.686 11.473 1.00 16.97 81 LEU A O 1
ATOM 639 N N . ALA A 1 84 ? 17.663 -11.638 9.480 1.00 17.08 82 ALA A N 1
ATOM 640 C CA . ALA A 1 84 ? 16.460 -12.279 8.971 1.00 19.81 82 ALA A CA 1
ATOM 641 C C . ALA A 1 84 ? 16.670 -13.749 8.686 1.00 21.02 82 ALA A C 1
ATOM 642 O O . ALA A 1 84 ? 15.757 -14.559 8.844 1.00 20.99 82 ALA A O 1
ATOM 644 N N . LYS A 1 85 ? 17.881 -14.104 8.279 1.00 23.98 83 LYS A N 1
ATOM 645 C CA . LYS A 1 85 ? 18.155 -15.501 7.979 1.00 28.70 83 LYS A CA 1
ATOM 646 C C . LYS A 1 85 ? 19.621 -15.863 8.015 1.00 29.84 83 LYS A C 1
ATOM 647 O O . LYS A 1 85 ? 20.017 -16.717 7.211 1.00 33.04 83 LYS A O 1
ATOM 654 N N . MET B 1 3 ? 7.954 -8.073 35.502 1.00 50.93 1 MET B N 1
ATOM 655 C CA . MET B 1 3 ? 6.541 -8.276 35.578 1.00 50.71 1 MET B CA 1
ATOM 656 C C . MET B 1 3 ? 6.300 -9.258 34.388 1.00 49.82 1 MET B C 1
ATOM 657 O O . MET B 1 3 ? 6.810 -9.038 33.414 1.00 49.54 1 MET B O 1
ATOM 662 N N . ALA B 1 4 ? 5.612 -10.372 34.558 1.00 48.39 2 ALA B N 1
ATOM 663 C CA . ALA B 1 4 ? 5.098 -11.276 33.528 1.00 47.20 2 ALA B CA 1
ATOM 664 C C . ALA B 1 4 ? 4.664 -10.788 32.212 1.00 46.47 2 ALA B C 1
ATOM 665 O O . ALA B 1 4 ? 3.858 -10.022 32.074 1.00 46.18 2 ALA B O 1
ATOM 667 N N . THR B 1 5 ? 5.233 -11.319 31.206 1.00 45.46 3 THR B N 1
ATOM 668 C CA . THR B 1 5 ? 4.847 -11.067 29.795 1.00 44.21 3 THR B CA 1
ATOM 669 C C . THR B 1 5 ? 3.988 -12.212 29.238 1.00 42.62 3 THR B C 1
ATOM 670 O O . THR B 1 5 ? 4.021 -13.336 29.640 1.00 42.80 3 THR B O 1
ATOM 674 N N . THR B 1 6 ? 3.304 -11.921 28.252 1.00 40.14 4 THR B N 1
ATOM 675 C CA . THR B 1 6 ? 2.546 -12.974 27.609 1.00 39.05 4 THR B CA 1
ATOM 676 C C . THR B 1 6 ? 2.941 -13.063 26.144 1.00 37.49 4 THR B C 1
ATOM 677 O O . THR B 1 6 ? 2.167 -13.527 25.308 1.00 37.48 4 THR B O 1
ATOM 681 N N . LYS B 1 7 ? 4.151 -12.602 25.842 1.00 35.22 5 LYS B N 1
ATOM 682 C CA . LYS B 1 7 ? 4.689 -12.641 24.483 1.00 32.46 5 LYS B CA 1
ATOM 683 C C . LYS B 1 7 ? 4.926 -14.112 24.184 1.00 29.75 5 LYS B C 1
ATOM 684 O O . LYS B 1 7 ? 5.839 -14.719 24.737 1.00 28.15 5 LYS B O 1
ATOM 690 N N . ARG B 1 8 ? 4.103 -14.671 23.303 1.00 27.71 6 ARG B N 1
ATOM 691 C CA . ARG B 1 8 ? 4.180 -16.090 22.970 1.00 26.15 6 ARG B CA 1
ATOM 692 C C . ARG B 1 8 ? 4.557 -16.386 21.519 1.00 24.19 6 ARG B C 1
ATOM 693 O O . ARG B 1 8 ? 4.694 -17.551 21.138 1.00 23.35 6 ARG B O 1
ATOM 701 N N . VAL B 1 9 ? 4.707 -15.345 20.707 1.00 21.88 7 VAL B N 1
ATOM 702 C CA . VAL B 1 9 ? 5.026 -15.533 19.294 1.00 19.84 7 VAL B CA 1
ATOM 703 C C . VAL B 1 9 ? 6.498 -15.321 18.955 1.00 18.91 7 VAL B C 1
ATOM 704 O O . VAL B 1 9 ? 7.093 -14.307 19.323 1.00 17.23 7 VAL B O 1
ATOM 708 N N . LEU B 1 10 ? 7.076 -16.283 18.241 1.00 16.93 8 LEU B N 1
ATOM 709 C CA . LEU B 1 10 ? 8.478 -16.201 17.849 1.00 16.86 8 LEU B CA 1
ATOM 710 C C . LEU B 1 10 ? 8.652 -16.041 16.344 1.00 16.49 8 LEU B C 1
ATOM 711 O O . LEU B 1 10 ? 7.835 -16.518 15.555 1.00 15.59 8 LEU B O 1
ATOM 716 N N . TYR B 1 11 ? 9.714 -15.347 15.951 1.00 15.38 9 TYR B N 1
ATOM 717 C CA . TYR B 1 11 ? 10.041 -15.202 14.539 1.00 15.24 9 TYR B CA 1
ATOM 718 C C . TYR B 1 11 ? 11.090 -16.286 14.333 1.00 15.72 9 TYR B C 1
ATOM 719 O O . TYR B 1 11 ? 11.991 -16.430 15.157 1.00 14.46 9 TYR B O 1
ATOM 728 N N . VAL B 1 12 ? 10.968 -17.052 13.253 1.00 15.25 10 VAL B N 1
ATOM 729 C CA . VAL B 1 12 ? 11.938 -18.105 12.961 1.00 15.19 10 VAL B CA 1
ATOM 730 C C . VAL B 1 12 ? 12.394 -17.946 11.519 1.00 14.64 10 VAL B C 1
ATOM 731 O O . VAL B 1 12 ? 11.639 -18.232 10.589 1.00 15.19 10 VAL B O 1
ATOM 735 N N . GLY B 1 13 ? 13.626 -17.473 11.339 1.00 15.03 11 GLY B N 1
ATOM 736 C CA . GLY B 1 13 ? 14.152 -17.264 10.002 1.00 13.62 11 GLY B CA 1
ATOM 737 C C . GLY B 1 13 ? 15.325 -18.167 9.649 1.00 15.98 11 GLY B C 1
ATOM 738 O O . GLY B 1 13 ? 15.869 -18.843 10.512 1.00 18.18 11 GLY B O 1
ATOM 739 N N . GLY B 1 14 ? 15.708 -18.174 8.375 1.00 16.55 12 GLY B N 1
ATOM 740 C CA . GLY B 1 14 ? 16.805 -19.011 7.929 1.00 16.21 12 GLY B CA 1
ATOM 741 C C . GLY B 1 14 ? 16.335 -20.414 7.620 1.00 17.63 12 GLY B C 1
ATOM 742 O O . GLY B 1 14 ? 17.064 -21.388 7.802 1.00 16.60 12 GLY B O 1
ATOM 743 N N . LEU B 1 15 ? 15.109 -20.513 7.121 1.00 16.39 13 LEU B N 1
ATOM 744 C CA . LEU B 1 15 ? 14.527 -21.813 6.806 1.00 15.97 13 LEU B CA 1
ATOM 745 C C . LEU B 1 15 ? 14.851 -22.309 5.418 1.00 16.04 13 LEU B C 1
ATOM 7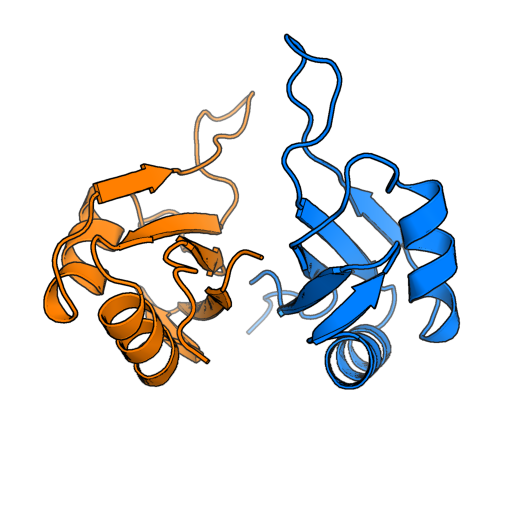46 O O . LEU B 1 15 ? 14.642 -21.602 4.432 1.00 14.82 13 LEU B O 1
ATOM 751 N N . ALA B 1 16 ? 15.352 -23.539 5.352 1.00 15.63 14 ALA B N 1
ATOM 752 C CA . ALA B 1 16 ? 15.693 -24.163 4.082 1.00 15.96 14 ALA B CA 1
ATOM 753 C C . ALA B 1 16 ? 14.376 -24.493 3.387 1.00 16.88 14 ALA B C 1
ATOM 754 O O . ALA B 1 16 ? 13.333 -24.600 4.049 1.00 13.62 14 ALA B O 1
ATOM 756 N N . GLU B 1 17 ? 14.407 -24.665 2.067 1.00 16.36 15 GLU B N 1
ATOM 757 C CA . GLU B 1 17 ? 13.173 -24.970 1.334 1.00 19.32 15 GLU B CA 1
ATOM 758 C C . GLU B 1 17 ? 12.538 -26.298 1.757 1.00 18.81 15 GLU B C 1
ATOM 759 O O . GLU B 1 17 ? 11.341 -26.512 1.557 1.00 18.73 15 GLU B O 1
ATOM 765 N N . GLU B 1 18 ? 13.336 -27.172 2.366 1.00 18.04 16 GLU B N 1
ATOM 766 C CA . GLU B 1 18 ? 12.854 -28.479 2.817 1.00 19.78 16 GLU B CA 1
ATOM 767 C C . GLU B 1 18 ? 12.079 -28.395 4.136 1.00 20.89 16 GLU B C 1
ATOM 768 O O . GLU B 1 18 ? 11.491 -29.382 4.576 1.00 21.72 16 GLU B O 1
ATOM 774 N N . VAL B 1 19 ? 12.089 -27.222 4.764 1.00 20.18 17 VAL B N 1
ATOM 775 C CA . VAL B 1 19 ? 11.373 -27.032 6.018 1.00 20.60 17 VAL B CA 1
ATOM 776 C C . VAL B 1 19 ? 9.961 -26.539 5.730 1.00 21.08 17 VAL B C 1
ATOM 777 O O . VAL B 1 19 ? 9.765 -25.638 4.922 1.00 22.27 17 VAL B O 1
ATOM 781 N N . ASP B 1 20 ? 8.977 -27.151 6.376 1.00 21.43 18 ASP B N 1
ATOM 782 C CA . ASP B 1 20 ? 7.594 -26.734 6.209 1.00 21.33 18 ASP B CA 1
ATOM 783 C C . ASP B 1 20 ? 6.943 -26.712 7.587 1.00 20.74 18 ASP B C 1
ATOM 784 O O . ASP B 1 20 ? 7.626 -26.870 8.597 1.00 18.37 18 ASP B O 1
ATOM 789 N N . ASP B 1 21 ? 5.631 -26.518 7.632 1.00 21.15 19 ASP B N 1
ATOM 790 C CA . ASP B 1 21 ? 4.925 -26.453 8.909 1.00 22.02 19 ASP B CA 1
ATOM 791 C C . ASP B 1 21 ? 5.084 -27.716 9.756 1.00 20.18 19 ASP B C 1
ATOM 792 O O . ASP B 1 21 ? 5.185 -27.632 10.983 1.00 19.74 19 ASP B O 1
ATOM 797 N N . LYS B 1 22 ? 5.115 -28.880 9.111 1.00 19.13 20 LYS B N 1
ATOM 798 C CA . LYS B 1 22 ? 5.274 -30.142 9.836 1.00 19.70 20 LYS B CA 1
ATOM 799 C C . LYS B 1 22 ? 6.644 -30.224 10.505 1.00 17.26 20 LYS B C 1
ATOM 800 O O . LYS B 1 22 ? 6.763 -30.682 11.640 1.00 16.09 20 LYS B O 1
ATOM 806 N N . VAL B 1 23 ? 7.679 -29.796 9.786 1.00 16.61 21 VAL B N 1
ATOM 807 C CA . VAL B 1 23 ? 9.045 -29.808 10.311 1.00 16.47 21 VAL B CA 1
ATOM 808 C C . VAL B 1 23 ? 9.189 -28.845 11.489 1.00 16.36 21 VAL B C 1
ATOM 809 O O . VAL B 1 23 ? 9.818 -29.170 12.497 1.00 16.21 21 VAL B O 1
ATOM 813 N N . LEU B 1 24 ? 8.611 -27.654 11.362 1.00 15.83 22 LEU B N 1
ATOM 814 C CA . LEU B 1 24 ? 8.688 -26.672 12.435 1.00 16.55 22 LEU B CA 1
ATOM 815 C C . LEU B 1 24 ? 7.961 -27.172 13.681 1.00 16.01 22 LEU B C 1
ATOM 816 O O . LEU B 1 24 ? 8.428 -26.976 14.805 1.00 14.37 22 LEU B O 1
ATOM 821 N N . HIS B 1 25 ? 6.821 -27.823 13.473 1.00 17.22 23 HIS B N 1
ATOM 822 C CA . HIS B 1 25 ? 6.031 -28.357 14.580 1.00 18.72 23 HIS B CA 1
ATOM 823 C C . HIS B 1 25 ? 6.883 -29.354 15.366 1.00 17.78 23 HIS B C 1
ATOM 824 O O . HIS B 1 25 ? 6.977 -29.287 16.591 1.00 16.55 23 HIS B O 1
ATOM 831 N N . ALA B 1 26 ? 7.515 -30.277 14.650 1.00 18.43 24 ALA B N 1
ATOM 832 C CA . ALA B 1 26 ? 8.349 -31.287 15.284 1.00 18.06 24 ALA B CA 1
ATOM 833 C C . ALA B 1 26 ? 9.567 -30.677 15.967 1.00 18.56 24 ALA B C 1
ATOM 834 O O . ALA B 1 26 ? 10.012 -31.161 17.009 1.00 17.84 24 ALA B O 1
ATOM 836 N N . ALA B 1 27 ? 10.094 -29.601 15.389 1.00 17.83 25 ALA B N 1
ATOM 837 C CA . ALA B 1 27 ? 11.278 -28.941 15.935 1.00 18.02 25 ALA B CA 1
ATOM 838 C C . ALA B 1 27 ? 11.030 -28.118 17.205 1.00 18.42 25 ALA B C 1
ATOM 839 O O . ALA B 1 27 ? 11.902 -28.020 18.072 1.00 17.08 25 ALA B O 1
ATOM 841 N N . PHE B 1 28 ? 9.844 -27.532 17.323 1.00 18.57 26 PHE B N 1
ATOM 842 C CA . PHE B 1 28 ? 9.549 -26.701 18.484 1.00 19.10 26 PHE B CA 1
ATOM 843 C C . PHE B 1 28 ? 8.636 -27.297 19.552 1.00 19.17 26 PHE B C 1
ATOM 844 O O . PHE B 1 28 ? 8.565 -26.771 20.663 1.00 19.93 26 PHE B O 1
ATOM 852 N N . ILE B 1 29 ? 7.954 -28.393 19.239 1.00 19.97 27 ILE B N 1
ATOM 853 C CA . ILE B 1 29 ? 7.057 -29.002 20.216 1.00 20.52 27 ILE B CA 1
ATOM 854 C C . ILE B 1 29 ? 7.757 -29.525 21.481 1.00 23.74 27 ILE B C 1
ATOM 855 O O . ILE B 1 29 ? 7.119 -29.669 22.530 1.00 23.61 27 ILE B O 1
ATOM 860 N N . PRO B 1 30 ? 9.074 -29.812 21.408 1.00 23.10 28 PRO B N 1
ATOM 861 C CA . PRO B 1 30 ? 9.768 -30.307 22.602 1.00 23.98 28 PRO B CA 1
ATOM 862 C C . PRO B 1 30 ? 9.781 -29.311 23.761 1.00 25.41 28 PRO B C 1
ATOM 863 O O . PRO B 1 30 ? 10.023 -29.689 24.913 1.00 25.77 28 PRO B O 1
ATOM 867 N N . PHE B 1 31 ? 9.522 -28.043 23.456 1.00 24.58 29 PHE B N 1
ATOM 868 C CA . PHE B 1 31 ? 9.529 -26.987 24.470 1.00 23.69 29 PHE B CA 1
ATOM 869 C C . PHE B 1 31 ? 8.160 -26.697 25.090 1.00 24.21 29 PHE B C 1
ATOM 870 O O . PHE B 1 31 ? 8.063 -26.076 26.145 1.00 24.07 29 PHE B O 1
ATOM 878 N N . GLY B 1 32 ? 7.102 -27.153 24.435 1.00 22.86 30 GLY B N 1
ATOM 879 C CA . GLY B 1 32 ? 5.771 -26.920 24.952 1.00 23.72 30 GLY B CA 1
ATOM 880 C C . GLY B 1 32 ? 4.761 -26.957 23.837 1.00 22.73 30 GLY B C 1
ATOM 881 O O . GLY B 1 32 ? 5.124 -26.971 22.661 1.00 22.48 30 GLY B O 1
ATOM 882 N N . ASP B 1 33 ? 3.486 -26.956 24.195 1.00 22.53 31 ASP B N 1
ATOM 883 C CA . ASP B 1 33 ? 2.459 -27.000 23.171 1.00 23.44 31 ASP B CA 1
ATOM 884 C C . ASP B 1 33 ? 2.411 -25.746 22.295 1.00 22.83 31 ASP B C 1
ATOM 885 O O . ASP B 1 33 ? 2.656 -24.630 22.749 1.00 23.13 31 ASP B O 1
ATOM 890 N N . ILE B 1 34 ? 2.084 -25.963 21.026 1.00 22.45 32 ILE B N 1
ATOM 891 C CA . ILE B 1 34 ? 2.021 -24.900 20.040 1.00 21.99 32 ILE B CA 1
ATOM 892 C C . ILE B 1 34 ? 0.584 -24.639 19.593 1.00 21.42 32 ILE B C 1
ATOM 893 O O . ILE B 1 34 ? -0.157 -25.562 19.286 1.00 20.84 32 ILE B O 1
ATOM 898 N N . THR B 1 35 ? 0.180 -23.376 19.577 1.00 21.38 33 THR B N 1
ATOM 899 C CA . THR B 1 35 ? -1.181 -23.002 19.184 1.00 23.30 33 THR B CA 1
ATOM 900 C C . THR B 1 35 ? -1.336 -22.638 17.712 1.00 22.58 33 THR B C 1
ATOM 901 O O . THR B 1 35 ? -2.412 -22.775 17.13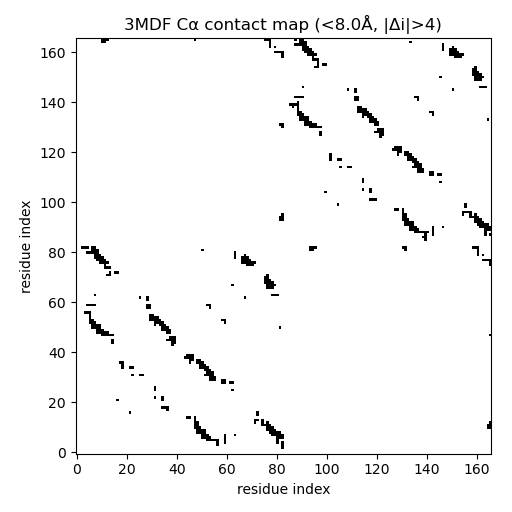3 1.00 22.63 33 THR B O 1
ATOM 905 N N . ASP B 1 36 ? -0.254 -22.185 17.096 1.00 22.25 34 ASP B N 1
ATOM 906 C CA . ASP B 1 36 ? -0.329 -21.812 15.692 1.00 21.86 34 ASP B CA 1
ATOM 907 C C . ASP B 1 36 ? 1.051 -21.705 15.054 1.00 21.22 34 ASP B C 1
ATOM 908 O O . ASP B 1 36 ? 2.040 -21.399 15.719 1.00 20.50 34 ASP B O 1
ATOM 913 N N . ILE B 1 37 ? 1.096 -21.987 13.760 1.00 19.85 35 ILE B N 1
ATOM 914 C CA . ILE B 1 37 ? 2.317 -21.876 12.975 1.00 19.84 35 ILE B CA 1
ATOM 915 C C . ILE B 1 37 ? 1.911 -21.182 11.681 1.00 20.94 35 ILE B C 1
ATOM 916 O O . ILE B 1 37 ? 1.039 -21.660 10.964 1.00 22.01 35 ILE B O 1
ATOM 921 N N . GLN B 1 38 ? 2.526 -20.041 11.400 1.00 20.66 36 GLN B N 1
ATOM 922 C CA . GLN B 1 38 ? 2.205 -19.268 10.208 1.00 22.81 36 GLN B CA 1
ATOM 923 C C . GLN B 1 38 ? 3.429 -19.107 9.318 1.00 22.25 36 GLN B C 1
ATOM 924 O O . GLN B 1 38 ? 4.484 -18.671 9.772 1.00 21.46 36 GLN B O 1
ATOM 930 N N . ILE B 1 39 ? 3.267 -19.448 8.045 1.00 23.35 37 ILE B N 1
ATOM 931 C CA . ILE B 1 39 ? 4.349 -19.393 7.082 1.00 24.33 37 ILE B CA 1
ATOM 932 C C . ILE B 1 39 ? 3.883 -18.655 5.840 1.00 25.24 37 ILE B C 1
ATOM 933 O O . ILE B 1 39 ? 3.156 -19.218 5.010 1.00 27.42 37 ILE B O 1
ATOM 938 N N . PRO B 1 40 ? 4.262 -17.381 5.708 1.00 25.04 38 PRO B N 1
ATOM 939 C CA . PRO B 1 40 ? 3.907 -16.536 4.567 1.00 25.35 38 PRO B CA 1
ATOM 940 C C . PRO B 1 40 ? 4.423 -17.212 3.296 1.00 26.80 38 PRO B C 1
ATOM 941 O O . PRO B 1 40 ? 5.548 -17.703 3.274 1.00 26.44 38 PRO B O 1
ATOM 945 N N . LEU B 1 41 ? 3.603 -17.238 2.250 1.00 27.73 39 LEU B N 1
ATOM 946 C CA . LEU B 1 41 ? 3.962 -17.889 0.997 1.00 30.10 39 LEU B CA 1
ATOM 947 C C . LEU B 1 41 ? 4.163 -16.912 -0.148 1.00 31.45 39 LEU B C 1
ATOM 948 O O . LEU B 1 41 ? 3.552 -15.846 -0.188 1.00 29.29 39 LEU B O 1
ATOM 953 N N . ASP B 1 42 ? 5.039 -17.287 -1.075 1.00 33.11 40 ASP B N 1
ATOM 954 C CA . ASP B 1 42 ? 5.337 -16.478 -2.250 1.00 36.88 40 ASP B CA 1
ATOM 955 C C . ASP B 1 42 ? 4.152 -16.596 -3.207 1.00 37.95 40 ASP B C 1
ATOM 956 O O . ASP B 1 42 ? 3.625 -17.689 -3.411 1.00 37.56 40 ASP B O 1
ATOM 961 N N . TYR B 1 43 ? 3.733 -15.466 -3.771 1.00 39.59 41 TYR B N 1
ATOM 962 C CA . TYR B 1 43 ? 2.615 -15.408 -4.715 1.00 41.46 41 TYR B CA 1
ATOM 963 C C . TYR B 1 43 ? 2.785 -16.347 -5.919 1.00 42.77 41 TYR B C 1
ATOM 964 O O . TYR B 1 43 ? 1.887 -17.118 -6.254 1.00 42.33 41 TYR B O 1
ATOM 973 N N . GLU B 1 44 ? 3.952 -16.265 -6.554 1.00 44.93 42 GLU B N 1
ATOM 974 C CA . GLU B 1 44 ? 4.301 -17.043 -7.748 1.00 46.84 42 GLU B CA 1
ATOM 975 C C . GLU B 1 44 ? 4.527 -18.540 -7.557 1.00 47.28 42 GLU B C 1
ATOM 976 O O . GLU B 1 44 ? 3.927 -19.360 -8.254 1.00 47.44 42 GLU B O 1
ATOM 982 N N . THR B 1 45 ? 5.408 -18.877 -6.621 1.00 47.28 43 THR B N 1
ATOM 983 C CA . THR B 1 45 ? 5.800 -20.247 -6.342 1.00 45.95 43 THR B CA 1
ATOM 984 C C . THR B 1 45 ? 4.983 -20.984 -5.278 1.00 45.73 43 THR B C 1
ATOM 985 O O . THR B 1 45 ? 5.029 -22.215 -5.201 1.00 45.78 43 THR B O 1
ATOM 989 N N . GLU B 1 46 ? 4.239 -20.236 -4.470 1.00 44.98 44 GLU B N 1
ATOM 990 C CA . GLU B 1 46 ? 3.447 -20.825 -3.404 1.00 44.54 44 GLU B CA 1
ATOM 991 C C . GLU B 1 46 ? 4.355 -21.523 -2.413 1.00 42.33 44 GLU B C 1
ATOM 992 O O . GLU B 1 46 ? 3.943 -22.440 -1.701 1.00 42.76 44 GLU B O 1
ATOM 998 N N . LYS B 1 47 ? 5.609 -21.105 -2.392 1.00 39.04 45 LYS B N 1
ATOM 999 C CA . LYS B 1 47 ? 6.573 -21.665 -1.470 1.00 35.04 45 LYS B CA 1
ATOM 1000 C C . LYS B 1 47 ? 6.942 -20.577 -0.444 1.00 30.84 45 LYS B C 1
ATOM 1001 O O . LYS B 1 47 ? 6.771 -19.384 -0.710 1.00 29.47 45 LYS B O 1
ATOM 1007 N N . HIS B 1 48 ? 7.389 -20.982 0.744 1.00 27.16 46 HIS B N 1
ATOM 1008 C CA . HIS B 1 48 ? 7.695 -20.003 1.787 1.00 23.67 46 HIS B CA 1
ATOM 1009 C C . HIS B 1 48 ? 8.879 -19.115 1.437 1.00 23.78 46 HIS B C 1
ATOM 1010 O O . HIS B 1 48 ? 9.653 -19.434 0.531 1.00 22.23 46 HIS B O 1
ATOM 1017 N N . ARG B 1 49 ? 9.007 -17.999 2.148 1.00 21.57 47 ARG B N 1
ATOM 1018 C CA . ARG B 1 49 ? 10.062 -17.033 1.880 1.00 21.91 47 ARG B CA 1
ATOM 1019 C C . ARG B 1 49 ? 11.257 -17.123 2.815 1.00 20.43 47 ARG B C 1
ATOM 1020 O O . ARG B 1 49 ? 12.029 -16.174 2.917 1.00 21.81 47 ARG B O 1
ATOM 1028 N N . GLY B 1 50 ? 11.405 -18.251 3.502 1.00 17.73 48 GLY B N 1
ATOM 1029 C CA . GLY B 1 50 ? 12.534 -18.414 4.404 1.00 16.94 48 GLY B CA 1
ATOM 1030 C C . GLY B 1 50 ? 12.268 -18.135 5.875 1.00 14.53 48 GLY B C 1
ATOM 1031 O O . GLY B 1 50 ? 13.174 -18.234 6.698 1.00 14.99 48 GLY B O 1
ATOM 1032 N N . PHE B 1 51 ? 11.035 -17.795 6.225 1.00 15.28 49 PHE B N 1
ATOM 1033 C CA . PHE B 1 51 ? 10.729 -17.517 7.621 1.00 13.41 49 PHE B CA 1
ATOM 1034 C C . PHE B 1 51 ? 9.314 -17.917 8.004 1.00 14.42 49 PHE B C 1
ATOM 1035 O O . PHE B 1 51 ? 8.482 -18.216 7.146 1.00 14.02 49 PHE B O 1
ATOM 1043 N N . ALA B 1 52 ? 9.051 -17.929 9.305 1.00 14.97 50 ALA B N 1
ATOM 1044 C CA . ALA B 1 52 ? 7.738 -18.291 9.820 1.00 15.10 50 ALA B CA 1
ATOM 1045 C C . ALA B 1 52 ? 7.537 -17.724 11.222 1.00 15.64 50 ALA B C 1
ATOM 1046 O O . ALA B 1 52 ? 8.476 -17.223 11.847 1.00 15.37 50 ALA B O 1
ATOM 1048 N N . PHE B 1 53 ? 6.303 -17.810 11.705 1.00 15.82 51 PHE B N 1
ATOM 1049 C CA . PHE B 1 53 ? 5.963 -17.344 13.037 1.00 14.94 51 PHE B CA 1
ATOM 1050 C C . PHE B 1 53 ? 5.380 -18.525 13.799 1.00 15.02 51 PHE B C 1
ATOM 1051 O O . PHE B 1 53 ? 4.403 -19.131 13.359 1.00 15.50 51 PHE B O 1
ATOM 1059 N N . VAL B 1 54 ? 5.998 -18.855 14.927 1.00 15.06 52 VAL B N 1
ATOM 1060 C CA . VAL B 1 54 ? 5.546 -19.965 15.755 1.00 15.83 52 VAL B CA 1
ATOM 1061 C C . VAL B 1 54 ? 4.997 -19.417 17.067 1.00 16.34 52 VAL B C 1
ATOM 1062 O O . VAL B 1 54 ? 5.683 -18.705 17.792 1.00 17.40 52 VAL B O 1
ATOM 1066 N N . GLU B 1 55 ? 3.751 -19.752 17.366 1.00 17.89 53 GLU B N 1
ATOM 1067 C CA . GLU B 1 55 ? 3.104 -19.279 18.581 1.00 18.96 53 GLU B CA 1
ATOM 1068 C C . GLU B 1 55 ? 2.942 -20.406 19.594 1.00 18.72 53 GLU B C 1
ATOM 1069 O O . GLU B 1 55 ? 2.319 -21.423 19.299 1.00 18.34 53 GLU B O 1
ATOM 1075 N N . PHE B 1 56 ? 3.513 -20.227 20.783 1.00 18.78 54 PHE B N 1
ATOM 1076 C CA . PHE B 1 56 ? 3.412 -21.225 21.853 1.00 19.95 54 PHE B CA 1
ATOM 1077 C C . PHE B 1 56 ? 2.230 -20.916 22.752 1.00 20.54 54 PHE B C 1
ATOM 1078 O O . PHE B 1 56 ? 1.786 -19.773 22.834 1.00 20.44 54 PHE B O 1
ATOM 1086 N N . GLU B 1 57 ? 1.741 -21.935 23.447 1.00 21.92 55 GLU B N 1
ATOM 1087 C CA . GLU B 1 57 ? 0.619 -21.776 24.370 1.00 24.60 55 GLU B CA 1
ATOM 1088 C C . GLU B 1 57 ? 1.028 -20.854 25.514 1.00 24.09 55 GLU B C 1
ATOM 1089 O O . GLU B 1 57 ? 0.296 -19.932 25.889 1.00 24.83 55 GLU B O 1
ATOM 1095 N N . LEU B 1 58 ? 2.212 -21.114 26.058 1.00 23.18 56 LEU B N 1
ATOM 1096 C CA . LEU B 1 58 ? 2.734 -20.338 27.176 1.00 23.88 56 LEU B CA 1
ATOM 1097 C C . LEU B 1 58 ? 3.954 -19.510 26.791 1.00 23.99 56 LEU B C 1
ATOM 1098 O O . LEU B 1 58 ? 4.798 -19.956 26.003 1.00 23.02 56 LEU B O 1
ATOM 1103 N N . ALA B 1 59 ? 4.060 -18.314 27.362 1.00 22.21 57 ALA B N 1
ATOM 1104 C CA . ALA B 1 59 ? 5.185 -17.428 27.083 1.00 21.88 57 ALA B CA 1
ATOM 1105 C C . ALA B 1 59 ? 6.506 -17.975 27.599 1.00 21.83 57 ALA B C 1
ATOM 1106 O O . ALA B 1 59 ? 7.556 -17.756 26.999 1.00 23.26 57 ALA B O 1
ATOM 1108 N N . GLU B 1 60 ? 6.456 -18.697 28.713 1.00 22.46 58 GLU B N 1
ATOM 1109 C CA . GLU B 1 60 ? 7.669 -19.255 29.315 1.00 24.43 58 GLU B CA 1
ATOM 1110 C C . GLU B 1 60 ? 8.253 -20.351 28.433 1.00 23.41 58 GLU B C 1
ATOM 1111 O O . GLU B 1 60 ? 9.464 -20.553 28.405 1.00 25.85 58 GLU B O 1
ATOM 1117 N N . ASP B 1 61 ? 7.390 -21.042 27.695 1.00 23.39 59 ASP B N 1
ATOM 1118 C CA . ASP B 1 61 ? 7.860 -22.088 26.800 1.00 21.69 59 ASP B CA 1
ATOM 1119 C C . ASP B 1 61 ? 8.505 -21.434 25.582 1.00 21.94 59 ASP B C 1
ATOM 1120 O O . ASP B 1 61 ? 9.497 -21.932 25.058 1.00 21.49 59 ASP B O 1
ATOM 1125 N N . ALA B 1 62 ? 7.939 -20.316 25.135 1.00 21.69 60 ALA B N 1
ATOM 1126 C CA . ALA B 1 62 ? 8.492 -19.607 23.987 1.00 23.00 60 ALA B CA 1
ATOM 1127 C C . ALA B 1 62 ? 9.887 -19.087 24.332 1.00 23.95 60 ALA B C 1
ATOM 1128 O O . ALA B 1 62 ? 10.783 -19.055 23.482 1.00 23.69 60 ALA B O 1
ATOM 1130 N N . ALA B 1 63 ? 10.067 -18.687 25.587 1.00 24.51 61 ALA B N 1
ATOM 1131 C CA . ALA B 1 63 ? 11.349 -18.168 26.050 1.00 24.40 61 ALA B CA 1
ATOM 1132 C C . ALA B 1 63 ? 12.405 -19.266 26.035 1.00 24.40 61 ALA B C 1
ATOM 1133 O O . ALA B 1 63 ? 13.558 -19.031 25.671 1.00 24.41 61 ALA B O 1
ATOM 1135 N N . ALA B 1 64 ? 12.001 -20.468 26.430 1.00 23.55 62 ALA B N 1
ATOM 1136 C CA . ALA B 1 64 ? 12.895 -21.617 26.456 1.00 23.05 62 ALA B CA 1
ATOM 1137 C C . ALA B 1 64 ? 13.366 -21.954 25.043 1.00 24.34 62 ALA B C 1
ATOM 1138 O O . ALA B 1 64 ? 14.553 -22.199 24.815 1.00 24.12 62 ALA B O 1
ATOM 1140 N N . ALA B 1 65 ? 12.427 -21.972 24.101 1.00 23.36 63 ALA B N 1
ATOM 1141 C CA . ALA B 1 65 ? 12.740 -22.283 22.714 1.00 23.23 63 ALA B CA 1
ATOM 1142 C C . ALA B 1 65 ? 13.746 -21.294 22.144 1.00 23.45 63 ALA B C 1
ATOM 1143 O O . ALA B 1 65 ? 14.673 -21.680 21.438 1.00 20.34 63 ALA B O 1
ATOM 1145 N N . ILE B 1 66 ? 13.572 -20.013 22.449 1.00 23.62 64 ILE B N 1
ATOM 1146 C CA . ILE B 1 66 ? 14.507 -19.008 21.942 1.00 24.75 64 ILE B CA 1
ATOM 1147 C C . ILE B 1 66 ? 15.918 -19.304 22.435 1.00 26.59 64 ILE B C 1
ATOM 1148 O O . ILE B 1 66 ? 16.870 -19.290 21.661 1.00 25.46 64 ILE B O 1
ATOM 1153 N N . ASP B 1 67 ? 16.045 -19.560 23.732 1.00 28.49 65 ASP B N 1
ATOM 1154 C CA . ASP B 1 67 ? 17.345 -19.844 24.332 1.00 30.98 65 ASP B CA 1
ATOM 1155 C C . ASP B 1 67 ? 18.028 -21.071 23.735 1.00 30.82 65 ASP B C 1
ATOM 1156 O O . ASP B 1 67 ? 19.248 -21.107 23.600 1.00 31.28 65 ASP B O 1
ATOM 1161 N N . ASN B 1 68 ? 17.238 -22.077 23.385 1.00 29.34 66 ASN B N 1
ATOM 1162 C CA . ASN B 1 68 ? 17.780 -23.315 22.836 1.00 29.51 66 ASN B CA 1
ATOM 1163 C C . ASN B 1 68 ? 17.838 -23.418 21.319 1.00 26.85 66 ASN B C 1
ATOM 1164 O O . ASN B 1 68 ? 18.698 -24.105 20.782 1.00 27.80 66 ASN B O 1
ATOM 1169 N N . MET B 1 69 ? 16.940 -22.732 20.622 1.00 25.17 67 MET B N 1
ATOM 1170 C CA . MET B 1 69 ? 16.911 -22.825 19.167 1.00 22.87 67 MET B CA 1
ATOM 1171 C C . MET B 1 69 ? 17.590 -21.703 18.396 1.00 21.83 67 MET B C 1
ATOM 1172 O O . MET B 1 69 ? 17.943 -21.894 17.237 1.00 21.42 67 MET B O 1
ATOM 1177 N N . ASN B 1 70 ? 17.763 -20.536 19.016 1.00 21.41 68 ASN B N 1
ATOM 1178 C CA . ASN B 1 70 ? 18.420 -19.433 18.322 1.00 22.03 68 ASN B CA 1
ATOM 1179 C C . ASN B 1 70 ? 19.838 -19.837 17.932 1.00 22.96 68 ASN B C 1
ATOM 1180 O O . ASN B 1 70 ? 20.611 -20.301 18.767 1.00 22.04 68 ASN B O 1
ATOM 1185 N N . GLU B 1 71 ? 20.163 -19.654 16.656 1.00 23.88 69 GLU B N 1
A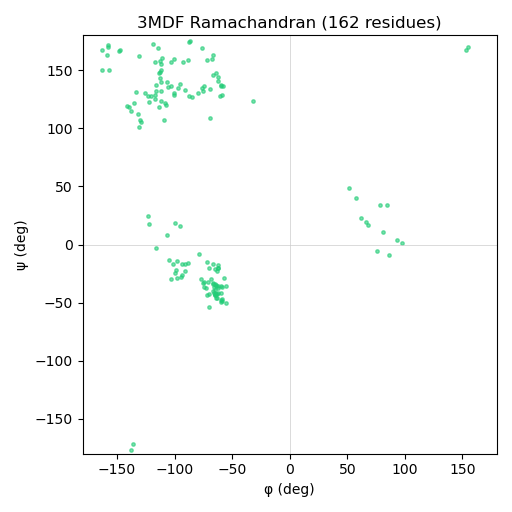TOM 1186 C CA . GLU B 1 71 ? 21.475 -19.985 16.116 1.00 24.77 69 GLU B CA 1
ATOM 1187 C C . GLU B 1 71 ? 21.752 -21.480 16.129 1.00 24.45 69 GLU B C 1
ATOM 1188 O O . GLU B 1 71 ? 22.907 -21.911 16.069 1.00 23.01 69 GLU B O 1
ATOM 1194 N N . SER B 1 72 ? 20.688 -22.269 16.219 1.00 22.80 70 SER B N 1
ATOM 1195 C CA . SER B 1 72 ? 20.824 -23.717 16.188 1.00 22.55 70 SER B CA 1
ATOM 1196 C C . SER B 1 72 ? 20.780 -24.090 14.710 1.00 23.85 70 SER B C 1
ATOM 1197 O O . SER B 1 72 ? 20.524 -23.240 13.857 1.00 23.39 70 SER B O 1
ATOM 1200 N N . GLU B 1 73 ? 21.011 -25.357 14.403 1.00 23.66 71 GLU B N 1
ATOM 1201 C CA . GLU B 1 73 ? 21.007 -25.789 13.019 1.00 24.91 71 GLU B CA 1
ATOM 1202 C C . GLU B 1 73 ? 19.757 -26.589 12.664 1.00 23.78 71 GLU B C 1
ATOM 1203 O O . GLU B 1 73 ? 19.329 -27.462 13.414 1.00 24.26 71 GLU B O 1
ATOM 1209 N N . LEU B 1 74 ? 19.175 -26.277 11.511 1.00 22.69 72 LEU B N 1
ATOM 1210 C CA . LEU B 1 74 ? 17.982 -26.949 11.020 1.00 23.59 72 LEU B CA 1
ATOM 1211 C C . LEU B 1 74 ? 18.187 -27.178 9.529 1.00 22.80 72 LEU B C 1
ATOM 1212 O O . LEU B 1 74 ? 18.292 -26.234 8.747 1.00 22.86 72 LEU B O 1
ATOM 1217 N N . PHE B 1 75 ? 18.266 -28.446 9.147 1.00 22.64 73 PHE B N 1
ATOM 1218 C CA . PHE B 1 75 ? 18.512 -28.828 7.762 1.00 24.71 73 PHE B CA 1
ATOM 1219 C C . PHE B 1 75 ? 19.727 -28.130 7.165 1.00 24.91 73 PHE B C 1
ATOM 1220 O O . PHE B 1 75 ? 19.658 -27.600 6.063 1.00 26.75 73 PHE B O 1
ATOM 1228 N N . GLY B 1 76 ? 20.838 -28.150 7.901 1.00 24.49 74 GLY B N 1
ATOM 1229 C CA . GLY B 1 76 ? 22.072 -27.535 7.432 1.00 25.63 74 GLY B CA 1
ATOM 1230 C C . GLY B 1 76 ? 22.145 -26.020 7.484 1.00 25.81 74 GLY B C 1
ATOM 1231 O O . GLY B 1 76 ? 23.190 -25.434 7.203 1.00 27.10 74 GLY B O 1
ATOM 1232 N N . ARG B 1 77 ? 21.039 -25.381 7.849 1.00 24.82 75 ARG B N 1
ATOM 1233 C CA . ARG B 1 77 ? 20.976 -23.925 7.937 1.00 24.77 75 ARG B CA 1
ATOM 1234 C C . ARG B 1 77 ? 20.946 -23.443 9.376 1.00 23.28 75 ARG B C 1
ATOM 1235 O O . ARG B 1 77 ? 20.291 -24.043 10.228 1.00 24.07 75 ARG B O 1
ATOM 1243 N N . THR B 1 78 ? 21.663 -22.357 9.640 1.00 22.90 76 THR B N 1
ATOM 1244 C CA . THR B 1 78 ? 21.661 -21.761 10.968 1.00 21.95 76 THR B CA 1
ATOM 1245 C C 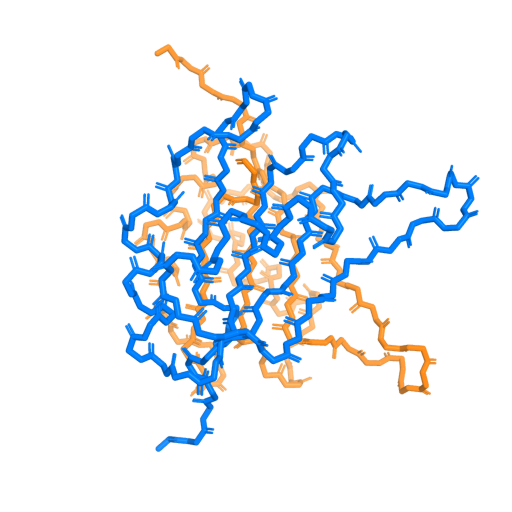. THR B 1 78 ? 20.361 -20.967 11.007 1.00 22.05 76 THR B C 1
ATOM 1246 O O . THR B 1 78 ? 20.077 -20.207 10.086 1.00 22.52 76 THR B O 1
ATOM 1250 N N . ILE B 1 79 ? 19.563 -21.134 12.056 1.00 20.61 77 ILE B N 1
ATOM 1251 C CA . ILE B 1 79 ? 18.303 -20.401 12.120 1.00 19.86 77 ILE B CA 1
ATOM 1252 C C . ILE B 1 79 ? 18.341 -19.213 13.077 1.00 19.03 77 ILE B C 1
ATOM 1253 O O . ILE B 1 79 ? 19.167 -19.157 13.988 1.00 18.75 77 ILE B O 1
ATOM 1258 N N . ARG B 1 80 ? 17.443 -18.259 12.846 1.00 19.68 78 ARG B N 1
ATOM 1259 C CA . ARG B 1 80 ? 17.350 -17.055 13.663 1.00 19.22 78 ARG B CA 1
ATOM 1260 C C . ARG B 1 80 ? 16.025 -17.082 14.410 1.00 19.24 78 ARG B C 1
ATOM 1261 O O . ARG B 1 80 ? 14.963 -17.088 13.794 1.00 19.33 78 ARG B O 1
ATOM 1269 N N . VAL B 1 81 ? 16.090 -17.095 15.737 1.00 18.24 79 VAL B N 1
ATOM 1270 C CA . VAL B 1 81 ? 14.881 -17.140 16.552 1.00 19.12 79 VAL B CA 1
ATOM 1271 C C . VAL B 1 81 ? 14.861 -15.991 17.560 1.00 20.25 79 VAL B C 1
ATOM 1272 O O . VAL B 1 81 ? 15.833 -15.765 18.278 1.00 20.91 79 VAL B O 1
ATOM 1276 N N . ASN B 1 82 ? 13.741 -15.278 17.614 1.00 19.73 80 ASN B N 1
ATOM 1277 C CA . ASN B 1 82 ? 13.582 -14.137 18.513 1.00 19.80 80 ASN B CA 1
ATOM 1278 C C . ASN B 1 82 ? 12.081 -13.916 18.708 1.00 20.75 80 ASN B C 1
ATOM 1279 O O . ASN B 1 82 ? 11.270 -14.443 17.941 1.00 19.01 80 ASN B O 1
ATOM 1283 N N . LEU B 1 83 ? 11.700 -13.169 19.741 1.00 20.14 81 LEU B N 1
ATOM 1284 C CA . LEU B 1 83 ? 10.286 -12.868 19.938 1.00 19.84 81 LEU B CA 1
ATOM 1285 C C . LEU B 1 83 ? 9.900 -12.074 18.689 1.00 18.79 81 LEU B C 1
ATOM 1286 O O . LEU B 1 83 ? 10.678 -11.253 18.217 1.00 18.65 81 LEU B O 1
ATOM 1291 N N . ALA B 1 84 ? 8.712 -12.317 18.149 1.00 20.05 82 ALA B N 1
ATOM 1292 C CA . ALA B 1 84 ? 8.281 -11.622 16.941 1.00 20.87 82 ALA B CA 1
ATOM 1293 C C . ALA B 1 84 ? 7.982 -10.143 17.180 1.00 23.53 82 ALA B C 1
ATOM 1294 O O . ALA B 1 84 ? 7.986 -9.342 16.244 1.00 22.86 82 ALA B O 1
ATOM 1295 N N . LYS B 1 85 ? 7.735 -9.783 18.435 1.00 25.72 83 LYS B N 1
ATOM 1296 C CA . LYS B 1 85 ? 7.423 -8.402 18.783 1.00 31.08 83 LYS B CA 1
ATOM 1297 C C . LYS B 1 85 ? 7.586 -8.152 20.277 1.00 32.21 83 LYS B C 1
ATOM 1298 O O . LYS B 1 85 ? 7.980 -9.096 20.990 1.00 33.08 83 LYS B O 1
#

Organism: Homo sapiens (NCBI:txid9606)

Secondary structure (DSSP, 8-state):
----SSEEEEE---TT--HHHHHHHHGGGS-EEEEE--EETTTTEE-SEEEEEESSHHHHHHHHHHHTT-EETTEE-EEEE--/------EEEEE---TT--HHHHHHHHGGGS-EEEEE--B-TTT--B-SEEEEEESSHHHHHHHHHHHTT-EETTEE-EEEE--

Radius of gyration: 15.48 Å; Cα contacts (8 Å, |Δi|>4): 338; chains: 2; bounding box: 37×39×43 Å

Nearest PDB structures (foldseek):
  3mdf-assembly1_A  TM=1.012E+00  e=3.337E-18  Homo sapiens
  5yzg-assembly1_1  TM=1.013E+00  e=1.319E-16  Homo sapiens
  5z57-assembly1_y  TM=1.013E+00  e=2.605E-16  Homo sapiens
  3mdf-assembly2_B  TM=9.641E-01  e=2.273E-16  Homo sapiens
  5mmm-assembly1_v  TM=9.328E-01  e=5.931E-10  Spinacia oleracea

Foldseek 3Di:
DPDDLQKKKKFQDDQPDDPVQVCVVLCVLHAWDDKAFDADVVVRTGPGMIMTGHPDSVSLVVCQVPQAQHDDPHGGMHMDRPD/DDDQLFKKKKFFDDQPDDPVNVCVVLPVLAAWDDKAFDADPVPRGGDGIIMTGHPGNVSLVVCQVVQAQNDDPNTGMHMDRPD